Protein AF-A0A7K7SV99-F1 (afdb_monomer)

Mean predicted aligned error: 3.41 Å

Foldseek 3Di:
DWDDDPFWIKDKDFPVVCVVVVHDQADDAAVDNVQAWDGDPTITIGTGTCVDSPHDDDD

Organism: NCBI:txid239371

pLDDT: mean 91.83, std 4.46, range [75.75, 96.94]

Sequence (59 aa):
ALLCLSDYMHVVVSRHFLRYHGYSGWKFTLNDPLCTPNVTSEYVTFDIPYTRCGTVREV

Radius of gyration: 12.26 Å; Cα contacts (8 Å, |Δi|>4): 90; chains: 1; bounding box: 29×17×32 Å

Solvent-accessible surface area (backbone atoms only — not comparable to full-atom values): 3649 Å² total; per-residue (Å²): 90,78,44,82,56,99,67,33,35,43,38,46,41,52,30,63,61,34,47,76,73,72,41,71,80,80,80,69,69,52,84,25,74,85,48,63,58,52,76,58,93,59,36,40,34,38,82,43,40,67,89,39,53,70,54,80,88,87,135

Secondary structure (DSSP, 8-state):
-EEE-SSEEEEEEEHHHHHHTT--TT----SSTTSPPEE-SSEEEEEEETTSTT-----

InterPro domains:
  IPR001507 Zona pellucida domain [PS51034] (3-59)
  IPR055356 ZP-N domain [PF23344] (4-58)

Structure (mmCIF, N/CA/C/O backbone):
data_AF-A0A7K7SV99-F1
#
_entry.id   AF-A0A7K7SV99-F1
#
loop_
_atom_site.group_PDB
_atom_site.id
_atom_site.type_symbol
_atom_site.label_atom_id
_atom_site.label_alt_id
_atom_site.label_comp_id
_atom_site.label_asym_id
_atom_site.label_entity_id
_atom_site.label_seq_id
_atom_site.pdbx_PDB_ins_code
_atom_site.Cartn_x
_atom_site.Cartn_y
_atom_site.Cartn_z
_atom_site.occupancy
_atom_site.B_iso_or_equiv
_atom_site.auth_seq_id
_atom_site.auth_comp_id
_atom_site.auth_asym_id
_atom_site.auth_atom_id
_atom_site.pdbx_PDB_model_num
ATOM 1 N N . ALA A 1 1 ? -7.182 -4.512 -8.564 1.00 89.50 1 ALA A N 1
ATOM 2 C CA . ALA A 1 1 ? -8.331 -5.164 -7.911 1.00 89.50 1 ALA A CA 1
ATOM 3 C C . ALA A 1 1 ? -8.302 -4.833 -6.427 1.00 89.50 1 ALA A C 1
ATOM 5 O O . ALA A 1 1 ? -7.212 -4.699 -5.878 1.00 89.50 1 ALA A O 1
ATOM 6 N N . LEU A 1 2 ? -9.472 -4.673 -5.814 1.00 94.38 2 LEU A N 1
ATOM 7 C CA . LEU A 1 2 ? -9.634 -4.443 -4.380 1.00 94.38 2 LEU A CA 1
ATOM 8 C C . LEU A 1 2 ? -10.524 -5.556 -3.831 1.00 94.38 2 LEU A C 1
ATOM 10 O O . LEU A 1 2 ? -11.583 -5.819 -4.401 1.00 94.38 2 LEU A O 1
ATOM 14 N N . LEU A 1 3 ? -10.091 -6.190 -2.749 1.00 96.94 3 LEU A N 1
ATOM 15 C CA . LEU A 1 3 ? -10.857 -7.194 -2.027 1.00 96.94 3 LEU A CA 1
ATOM 16 C C . LEU A 1 3 ? -10.999 -6.752 -0.569 1.00 96.94 3 LEU A C 1
ATOM 18 O O . LEU A 1 3 ? -10.006 -6.425 0.077 1.00 96.94 3 LEU A O 1
ATOM 22 N N . CYS A 1 4 ? -12.225 -6.761 -0.053 1.00 95.88 4 CYS A N 1
ATOM 23 C CA . CYS A 1 4 ? -12.512 -6.469 1.349 1.00 95.88 4 CYS A CA 1
ATOM 24 C C . CYS A 1 4 ? -12.681 -7.788 2.103 1.00 95.88 4 CYS A C 1
ATOM 26 O O . CYS A 1 4 ? -13.621 -8.536 1.831 1.00 95.88 4 CYS A O 1
ATOM 28 N N . LEU A 1 5 ? -11.755 -8.076 3.014 1.00 96.00 5 LEU A N 1
ATOM 29 C CA . LEU A 1 5 ? -11.822 -9.223 3.918 1.00 96.00 5 LEU A CA 1
ATOM 30 C C . LEU A 1 5 ? -12.331 -8.755 5.289 1.00 96.00 5 LEU A C 1
ATOM 32 O O . LEU A 1 5 ? -12.634 -7.581 5.472 1.00 96.00 5 LEU A O 1
ATOM 36 N N . SER A 1 6 ? -12.459 -9.664 6.256 1.00 96.19 6 SER A N 1
ATOM 37 C CA . SER A 1 6 ? -12.970 -9.335 7.597 1.00 96.19 6 SER A CA 1
ATOM 38 C C . SER A 1 6 ? -12.140 -8.269 8.314 1.00 96.19 6 SER A C 1
ATOM 40 O O . SER A 1 6 ? -12.701 -7.360 8.920 1.00 96.19 6 SER A O 1
ATOM 42 N N . ASP A 1 7 ? -10.811 -8.364 8.220 1.00 94.88 7 ASP A N 1
ATOM 43 C CA . ASP A 1 7 ? -9.895 -7.614 9.093 1.00 94.88 7 ASP A CA 1
ATOM 44 C C . ASP A 1 7 ? -8.999 -6.618 8.339 1.00 94.88 7 ASP A C 1
ATOM 46 O O . ASP A 1 7 ? -8.375 -5.738 8.941 1.00 94.88 7 ASP A O 1
ATOM 50 N N . TYR A 1 8 ? -8.931 -6.739 7.012 1.00 95.62 8 TYR A N 1
ATOM 51 C CA . TYR A 1 8 ? -8.101 -5.900 6.156 1.00 95.62 8 TYR A CA 1
ATOM 52 C C . TYR A 1 8 ? -8.629 -5.844 4.719 1.00 95.62 8 TYR A C 1
ATOM 54 O O . TYR A 1 8 ? -9.415 -6.683 4.275 1.00 95.62 8 TYR A O 1
ATOM 62 N N . MET A 1 9 ? -8.154 -4.854 3.970 1.00 96.06 9 MET A N 1
ATOM 63 C CA . MET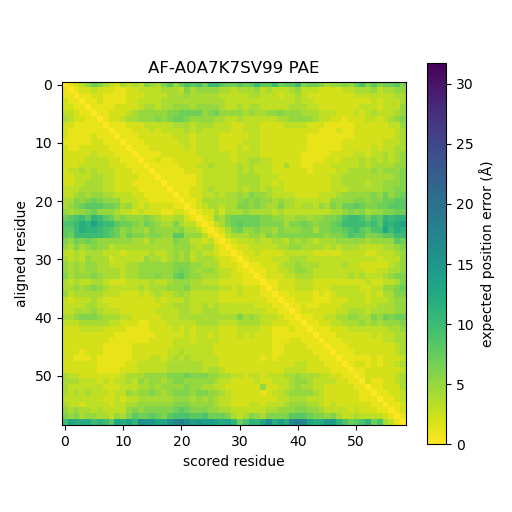 A 1 9 ? -8.341 -4.768 2.525 1.00 96.06 9 MET A CA 1
ATOM 64 C C . MET A 1 9 ? -7.101 -5.293 1.813 1.00 96.06 9 MET A C 1
ATOM 66 O O . MET A 1 9 ? -5.987 -4.873 2.122 1.00 96.06 9 MET A O 1
ATOM 70 N N . HIS A 1 10 ? -7.300 -6.160 0.828 1.00 96.44 10 HIS A N 1
ATOM 71 C CA . HIS A 1 10 ? -6.245 -6.635 -0.054 1.00 96.44 10 HIS A CA 1
ATOM 72 C C . HIS A 1 10 ? -6.311 -5.884 -1.388 1.00 96.44 10 HIS A C 1
ATOM 74 O O . HIS A 1 10 ? -7.305 -5.953 -2.121 1.00 96.44 10 HIS A O 1
ATOM 80 N N . VAL A 1 11 ? -5.251 -5.146 -1.707 1.00 95.81 11 VAL A N 1
ATOM 81 C CA . VAL A 1 11 ? -5.136 -4.344 -2.929 1.00 95.81 11 VAL A CA 1
ATOM 82 C C . VAL A 1 11 ? -4.098 -4.975 -3.840 1.00 95.81 11 VAL A C 1
ATOM 84 O O . VAL A 1 11 ? -2.962 -5.179 -3.426 1.00 95.81 11 VAL A O 1
ATOM 87 N N . VAL A 1 12 ? -4.457 -5.207 -5.102 1.00 95.38 12 VAL A N 1
ATOM 88 C CA . VAL A 1 12 ? -3.540 -5.699 -6.142 1.00 95.38 12 VAL A CA 1
ATOM 89 C C . VAL A 1 12 ? -3.512 -4.720 -7.306 1.00 95.38 12 VAL A C 1
ATOM 91 O O . VAL A 1 12 ? -4.537 -4.489 -7.959 1.00 95.38 12 VAL A O 1
ATOM 94 N N . VAL A 1 13 ? -2.339 -4.177 -7.613 1.00 93.44 13 VAL A N 1
ATOM 95 C CA . VAL A 1 13 ? -2.121 -3.253 -8.732 1.00 93.44 13 VAL A CA 1
ATOM 96 C C . VAL A 1 13 ? -1.152 -3.882 -9.728 1.00 93.44 13 VAL A C 1
ATOM 98 O O . VAL A 1 13 ? -0.071 -4.324 -9.353 1.00 93.44 13 VAL A O 1
ATOM 101 N N . SER A 1 14 ? -1.520 -3.926 -11.011 1.00 93.62 14 SER A N 1
ATOM 102 C CA . SER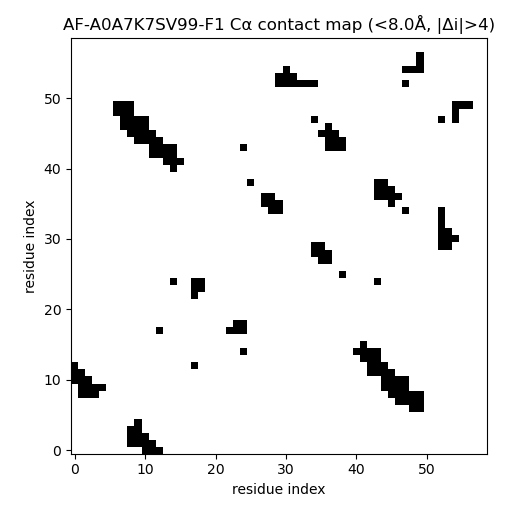 A 1 14 ? -0.630 -4.438 -12.059 1.00 93.62 14 SER A CA 1
ATOM 103 C C . SER A 1 14 ? 0.493 -3.446 -12.354 1.00 93.62 14 SER A C 1
ATOM 105 O O . SER A 1 14 ? 0.247 -2.273 -12.644 1.00 93.62 14 SER A O 1
ATOM 107 N N . ARG A 1 15 ? 1.736 -3.929 -12.365 1.00 92.06 15 ARG A N 1
ATOM 108 C CA . ARG A 1 15 ? 2.907 -3.138 -12.766 1.00 92.06 15 ARG A CA 1
ATOM 109 C C . ARG A 1 15 ? 2.899 -2.812 -14.250 1.00 92.06 15 ARG A C 1
ATOM 111 O O . ARG A 1 15 ? 3.392 -1.755 -14.633 1.00 92.06 15 ARG A O 1
ATOM 118 N N . HIS A 1 16 ? 2.299 -3.670 -15.073 1.00 93.00 16 HIS A N 1
ATOM 119 C CA . HIS A 1 16 ? 2.104 -3.379 -16.489 1.00 93.00 16 HIS A CA 1
ATOM 120 C C . HIS A 1 16 ? 1.196 -2.162 -16.679 1.00 93.00 16 HIS A C 1
ATOM 122 O O . HIS A 1 16 ? 1.559 -1.240 -17.406 1.00 93.00 16 HIS A O 1
ATOM 128 N N . PHE A 1 17 ? 0.064 -2.129 -15.968 1.00 92.25 17 PHE A N 1
ATOM 129 C CA . PHE A 1 17 ? -0.849 -0.986 -15.966 1.00 92.25 17 PHE A CA 1
ATOM 130 C C . PHE A 1 17 ? -0.134 0.296 -15.517 1.00 92.25 17 PHE A C 1
ATOM 132 O O . PHE A 1 17 ? -0.183 1.313 -16.203 1.00 92.25 17 PHE A O 1
ATOM 139 N N . LEU A 1 18 ? 0.617 0.230 -14.416 1.00 90.88 18 LEU A N 1
ATOM 140 C CA . LEU A 1 18 ? 1.385 1.370 -13.909 1.00 90.88 18 LEU A CA 1
ATOM 141 C C . LEU A 1 18 ? 2.402 1.889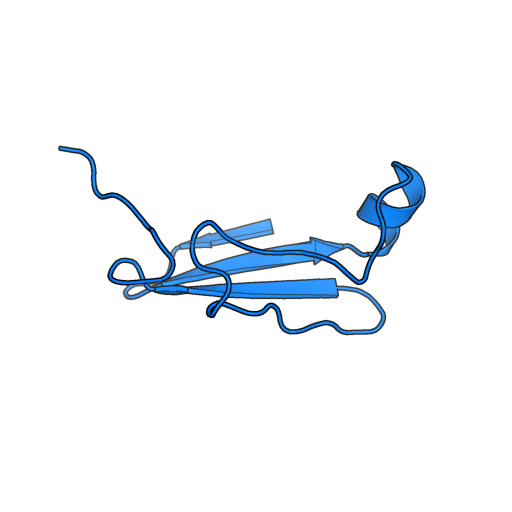 -14.934 1.00 90.88 18 LEU A C 1
ATOM 143 O O . LEU A 1 18 ? 2.439 3.087 -15.207 1.00 90.88 18 LEU A O 1
ATOM 147 N N . ARG A 1 19 ? 3.180 0.988 -15.545 1.00 91.06 19 ARG A N 1
ATOM 148 C CA . ARG A 1 19 ? 4.178 1.342 -16.562 1.00 91.06 19 ARG A CA 1
ATOM 149 C C . ARG A 1 19 ? 3.535 1.960 -17.800 1.00 91.06 19 ARG A C 1
ATOM 151 O O . ARG A 1 19 ? 4.078 2.921 -18.334 1.00 91.06 19 ARG A O 1
ATOM 158 N N . TYR A 1 20 ? 2.398 1.427 -18.241 1.00 93.44 20 TYR A N 1
ATOM 159 C CA . TYR A 1 20 ? 1.654 1.962 -19.382 1.00 93.44 20 TYR A CA 1
ATOM 160 C C . TYR A 1 20 ? 1.228 3.421 -19.155 1.00 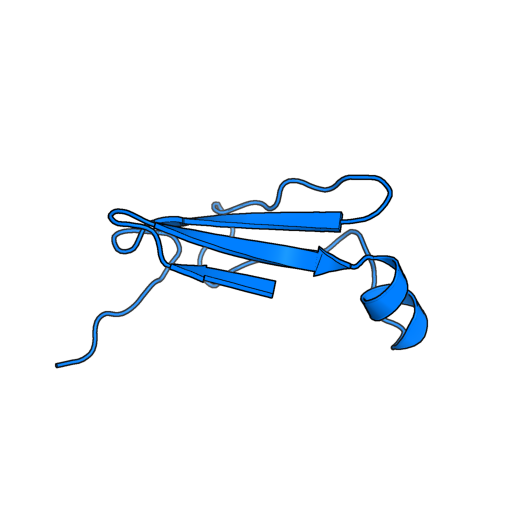93.44 20 TYR A C 1
ATOM 162 O O . TYR A 1 20 ? 1.301 4.236 -20.068 1.00 93.44 20 TYR A O 1
ATOM 170 N N . HIS A 1 21 ? 0.872 3.772 -17.919 1.00 92.62 21 HIS A N 1
ATOM 171 C CA . HIS A 1 21 ? 0.512 5.135 -17.525 1.00 92.62 21 HIS A CA 1
ATOM 172 C C . HIS A 1 21 ? 1.708 6.010 -17.095 1.00 92.62 21 HIS A C 1
ATOM 174 O O . HIS A 1 21 ? 1.510 7.123 -16.614 1.00 92.62 21 HIS A O 1
ATOM 180 N N . GLY A 1 22 ? 2.949 5.538 -17.263 1.00 91.69 22 GLY A N 1
ATOM 181 C CA . GLY A 1 22 ? 4.157 6.299 -16.925 1.00 91.69 22 GLY A CA 1
ATOM 182 C C . GLY A 1 22 ? 4.501 6.342 -15.431 1.00 91.69 22 GLY A C 1
ATOM 183 O O . GLY A 1 22 ? 5.383 7.100 -15.029 1.00 91.69 22 GLY A O 1
ATOM 184 N N . TYR A 1 23 ? 3.848 5.527 -14.598 1.00 90.00 23 TYR A N 1
ATOM 185 C CA . TYR A 1 23 ? 4.147 5.437 -13.170 1.00 90.00 23 TYR A CA 1
ATOM 186 C C . TYR A 1 23 ? 5.311 4.481 -12.881 1.00 90.00 23 TYR A C 1
ATOM 188 O O . TYR A 1 23 ? 5.468 3.428 -13.505 1.00 90.00 23 TYR A O 1
ATOM 196 N N . SER A 1 24 ? 6.118 4.825 -11.873 1.00 81.81 24 SER A N 1
ATOM 197 C CA . SER A 1 24 ? 7.194 3.961 -11.381 1.00 81.81 24 SER A CA 1
ATOM 198 C C . SER A 1 24 ? 6.616 2.752 -10.656 1.00 81.81 24 SER A C 1
ATOM 200 O O . SER A 1 24 ? 5.938 2.900 -9.649 1.00 81.81 24 SER A O 1
ATOM 202 N N . GLY A 1 25 ? 6.952 1.545 -11.107 1.00 77.75 25 GLY A N 1
ATOM 203 C CA . GLY A 1 25 ? 6.511 0.294 -10.487 1.00 77.75 25 GLY A CA 1
ATOM 204 C C . GLY A 1 25 ? 7.194 -0.063 -9.156 1.00 77.75 25 GLY A C 1
ATOM 205 O O . GLY A 1 25 ? 7.154 -1.239 -8.808 1.00 77.75 25 GLY A O 1
ATOM 206 N N . TRP A 1 26 ? 7.848 0.885 -8.470 1.00 75.75 26 TRP A N 1
ATOM 207 C CA . TRP A 1 26 ? 8.695 0.626 -7.289 1.00 75.75 26 TRP A CA 1
ATOM 208 C C . TRP A 1 26 ? 8.469 1.560 -6.094 1.00 75.75 26 TRP A C 1
ATOM 210 O O . TRP A 1 26 ? 8.874 1.220 -4.987 1.00 75.75 26 TRP A O 1
ATOM 220 N N . LYS A 1 27 ? 7.867 2.740 -6.287 1.00 79.62 27 LYS A N 1
ATOM 221 C CA . LYS A 1 27 ? 7.660 3.722 -5.211 1.00 79.62 27 LYS 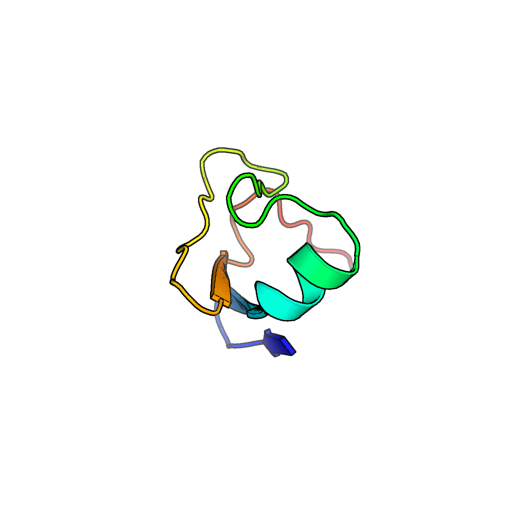A CA 1
ATOM 222 C C . LYS A 1 27 ? 6.169 3.927 -4.980 1.00 79.62 27 LYS A C 1
ATOM 224 O O . LYS A 1 27 ? 5.564 4.786 -5.611 1.00 79.62 27 LYS A O 1
ATOM 229 N N . PHE A 1 28 ? 5.609 3.137 -4.068 1.00 84.75 28 PHE A N 1
ATOM 230 C CA . PHE A 1 28 ? 4.231 3.274 -3.607 1.00 84.75 28 PHE A CA 1
ATOM 231 C C . PHE A 1 28 ? 4.209 3.318 -2.087 1.00 84.75 28 PHE A C 1
ATOM 233 O O . PHE A 1 28 ? 4.854 2.501 -1.434 1.00 84.75 28 PHE A O 1
ATOM 240 N N . THR A 1 29 ? 3.465 4.270 -1.543 1.00 88.56 29 THR A N 1
ATOM 241 C CA . THR A 1 29 ? 3.285 4.457 -0.104 1.00 88.56 29 THR A CA 1
ATOM 242 C C . THR A 1 29 ? 1.814 4.702 0.176 1.00 88.56 29 THR A C 1
ATOM 244 O O . THR A 1 29 ? 1.123 5.325 -0.632 1.00 88.56 29 THR A O 1
ATOM 247 N N . LEU A 1 30 ? 1.345 4.220 1.321 1.00 90.81 30 LEU A N 1
ATOM 248 C CA . LEU A 1 30 ? 0.050 4.609 1.870 1.00 90.81 30 LEU A CA 1
ATOM 249 C C . LEU A 1 30 ? 0.209 5.876 2.723 1.00 90.81 30 LEU A C 1
ATOM 251 O O . LEU A 1 30 ? 1.298 6.447 2.802 1.00 90.81 30 LEU A O 1
ATOM 255 N N . ASN A 1 31 ? -0.880 6.308 3.363 1.00 92.19 31 ASN A N 1
ATOM 256 C CA . ASN A 1 31 ? -0.862 7.436 4.300 1.00 92.19 31 ASN A CA 1
ATOM 257 C C . AS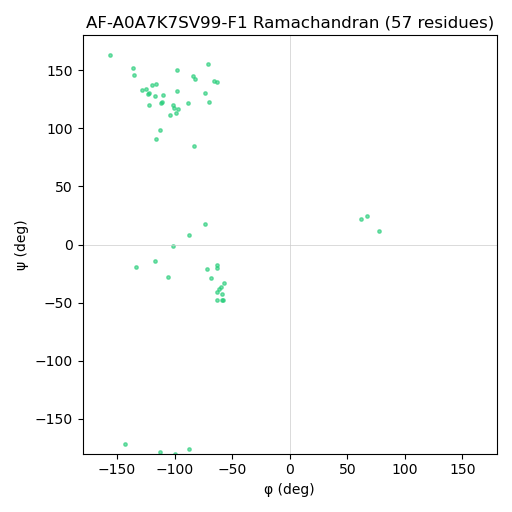N A 1 31 ? 0.139 7.218 5.445 1.00 92.19 31 ASN A C 1
ATOM 259 O O . ASN A 1 31 ? 0.745 8.171 5.924 1.00 92.19 31 ASN A O 1
ATOM 263 N N . ASP A 1 32 ? 0.325 5.963 5.859 1.00 92.50 32 ASP A N 1
ATOM 264 C CA . ASP A 1 32 ? 1.405 5.550 6.750 1.00 92.50 32 ASP A CA 1
ATOM 265 C C . ASP A 1 32 ? 2.581 4.971 5.933 1.00 92.50 32 ASP A C 1
ATOM 267 O O . ASP A 1 32 ? 2.420 3.918 5.300 1.00 92.50 32 ASP A O 1
ATOM 271 N N . PRO A 1 33 ? 3.773 5.599 5.953 1.00 89.38 33 PRO A N 1
ATOM 272 C CA . PRO A 1 33 ? 4.958 5.099 5.256 1.00 89.38 33 PRO A CA 1
ATOM 273 C C . PRO A 1 33 ? 5.465 3.747 5.771 1.00 89.38 33 PRO A C 1
ATOM 275 O O . PRO A 1 33 ? 6.200 3.067 5.055 1.00 89.38 33 PRO A O 1
ATOM 278 N N . LEU A 1 34 ? 5.100 3.357 6.999 1.00 89.12 34 LEU A N 1
ATOM 279 C CA . LEU A 1 34 ? 5.459 2.053 7.563 1.00 89.12 34 LEU A CA 1
ATOM 280 C C . LEU A 1 34 ? 4.674 0.912 6.909 1.00 89.12 34 LEU A C 1
ATOM 282 O O . LEU A 1 34 ? 5.118 -0.236 6.948 1.00 89.12 34 LEU A O 1
ATOM 286 N N . CYS A 1 35 ? 3.535 1.213 6.281 1.00 90.38 35 CYS A N 1
ATOM 287 C CA . CYS A 1 35 ? 2.775 0.238 5.514 1.00 90.38 35 CYS A CA 1
ATOM 288 C C . CYS A 1 35 ? 3.346 0.120 4.103 1.00 90.38 35 CYS A C 1
ATOM 290 O O . CYS A 1 35 ? 2.901 0.771 3.151 1.00 90.38 35 CYS A O 1
ATOM 292 N N . THR A 1 36 ? 4.376 -0.713 3.994 1.00 90.94 36 THR A N 1
ATOM 293 C CA . THR A 1 36 ? 5.088 -0.960 2.747 1.00 90.94 36 THR A CA 1
ATOM 294 C C . THR A 1 36 ? 4.357 -1.986 1.877 1.00 90.94 36 THR A C 1
ATOM 296 O O . THR A 1 36 ? 3.798 -2.960 2.386 1.00 90.94 36 THR A O 1
ATOM 299 N N . PRO A 1 37 ? 4.348 -1.798 0.547 1.00 93.12 37 PRO A N 1
ATOM 300 C CA . PRO A 1 37 ? 3.831 -2.808 -0.362 1.00 93.12 37 PRO A CA 1
ATOM 301 C C . PRO A 1 37 ? 4.752 -4.021 -0.432 1.00 93.12 37 PRO A C 1
ATOM 303 O O . PRO A 1 37 ? 5.975 -3.908 -0.328 1.00 93.12 37 PRO A O 1
ATOM 306 N N . ASN A 1 38 ? 4.167 -5.157 -0.793 1.00 93.31 38 ASN A N 1
ATOM 307 C CA . ASN A 1 38 ? 4.913 -6.258 -1.379 1.00 93.31 38 ASN A CA 1
ATOM 308 C C . ASN A 1 38 ? 4.968 -6.064 -2.906 1.00 93.31 38 ASN A C 1
ATOM 310 O O . ASN A 1 38 ? 3.937 -5.924 -3.567 1.00 93.31 38 ASN A O 1
ATOM 314 N N . VAL A 1 39 ? 6.178 -5.992 -3.462 1.00 91.44 39 VAL A N 1
ATOM 315 C CA . VAL A 1 39 ? 6.418 -5.714 -4.883 1.00 91.44 39 VAL A CA 1
ATOM 316 C C . VAL A 1 39 ? 6.988 -6.956 -5.555 1.00 91.44 39 VAL A C 1
ATOM 318 O O . VAL A 1 39 ? 8.061 -7.436 -5.201 1.00 91.44 39 VAL A O 1
ATOM 321 N N . THR A 1 40 ? 6.287 -7.435 -6.579 1.00 91.50 40 THR A N 1
ATOM 322 C CA . THR A 1 40 ? 6.688 -8.573 -7.418 1.00 91.50 40 THR A CA 1
ATOM 323 C C . THR A 1 40 ? 7.003 -8.112 -8.847 1.00 91.50 40 THR A C 1
ATOM 325 O O . THR A 1 40 ? 6.943 -6.920 -9.162 1.00 91.50 40 THR A O 1
ATOM 328 N N . SER A 1 41 ? 7.358 -9.029 -9.754 1.00 90.25 41 SER A N 1
ATOM 329 C CA . SER A 1 41 ? 7.594 -8.685 -11.165 1.00 90.25 41 SER A CA 1
ATOM 330 C C . SER A 1 41 ? 6.345 -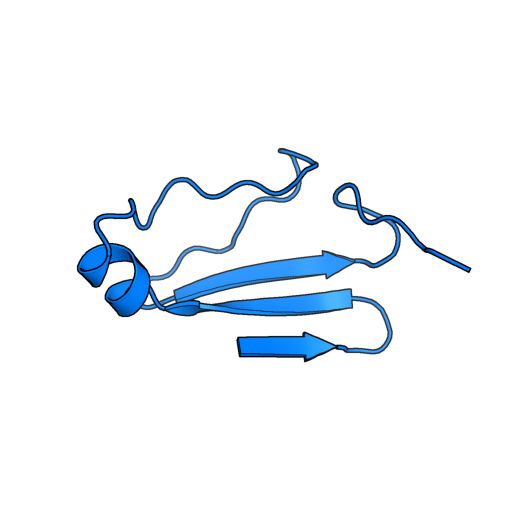8.112 -11.844 1.00 90.25 41 SER A C 1
ATOM 332 O O . SER A 1 41 ? 6.456 -7.134 -12.579 1.00 90.25 41 SER A O 1
ATOM 334 N N . GLU A 1 42 ? 5.167 -8.648 -11.523 1.00 93.31 42 GLU A N 1
ATOM 335 C CA . GLU A 1 42 ? 3.907 -8.325 -12.205 1.00 93.31 42 GLU A CA 1
ATOM 336 C C . GLU A 1 42 ? 2.977 -7.421 -11.391 1.00 93.31 42 GLU A C 1
ATOM 338 O O . GLU A 1 42 ? 2.198 -6.656 -11.967 1.00 93.31 42 GLU A O 1
ATOM 343 N N . TYR A 1 43 ? 3.060 -7.470 -10.059 1.00 94.31 43 TYR A N 1
ATOM 344 C CA . TYR A 1 43 ? 2.084 -6.829 -9.180 1.00 94.31 43 TYR A CA 1
ATOM 345 C C . TYR A 1 43 ? 2.724 -6.076 -8.020 1.00 94.31 43 TYR A C 1
ATOM 347 O O . TYR A 1 43 ? 3.789 -6.436 -7.518 1.00 94.31 43 TYR A O 1
ATOM 355 N N . VAL A 1 44 ? 2.015 -5.047 -7.574 1.00 94.06 44 VAL A N 1
ATOM 356 C CA . VAL A 1 44 ? 2.213 -4.371 -6.295 1.00 94.06 44 VAL A CA 1
ATOM 357 C C . VAL A 1 44 ? 1.004 -4.696 -5.438 1.00 94.06 44 VAL A C 1
ATOM 359 O O . VAL A 1 44 ? -0.130 -4.433 -5.846 1.00 94.06 44 VAL A O 1
ATOM 362 N N . THR A 1 45 ? 1.247 -5.285 -4.276 1.00 95.00 45 THR A N 1
ATOM 363 C CA . THR A 1 45 ? 0.202 -5.744 -3.364 1.00 95.00 45 THR A CA 1
ATOM 364 C C . THR A 1 45 ? 0.297 -5.058 -2.013 1.00 95.00 45 THR A C 1
ATOM 366 O O . THR A 1 45 ? 1.394 -4.923 -1.469 1.00 95.00 45 THR A O 1
ATOM 369 N N . PHE A 1 46 ? -0.851 -4.660 -1.472 1.00 95.56 46 PHE A N 1
AT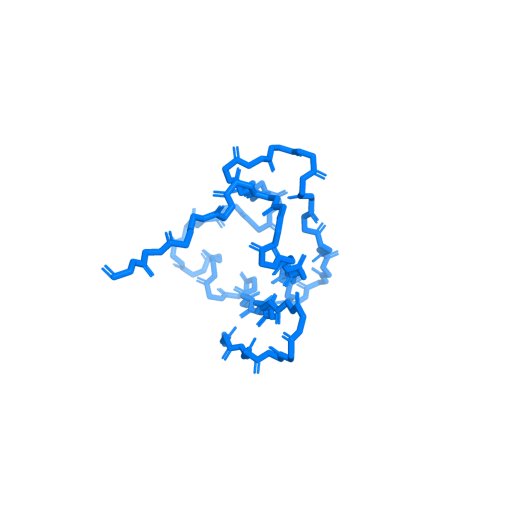OM 370 C CA . PHE A 1 46 ? -0.981 -4.123 -0.120 1.00 95.56 46 PHE A CA 1
ATOM 371 C C . PHE A 1 46 ? -2.019 -4.916 0.661 1.00 95.56 46 PHE A C 1
ATOM 373 O O . PHE A 1 46 ? -3.135 -5.102 0.180 1.00 95.56 46 PHE A O 1
ATOM 380 N N . ASP A 1 47 ? -1.667 -5.279 1.888 1.00 95.00 47 ASP A N 1
ATOM 381 C CA . ASP A 1 47 ? -2.614 -5.721 2.904 1.00 95.00 47 ASP A CA 1
ATOM 382 C C . ASP A 1 47 ? -2.793 -4.568 3.890 1.00 95.00 47 ASP A C 1
ATOM 384 O O . ASP A 1 47 ? -1.850 -4.179 4.578 1.00 95.00 47 ASP A O 1
ATOM 388 N N . ILE A 1 48 ? -3.981 -3.965 3.896 1.00 95.75 48 ILE A N 1
ATOM 389 C CA . ILE A 1 48 ? -4.276 -2.724 4.618 1.00 95.75 48 ILE A CA 1
ATOM 390 C C . ILE A 1 48 ? -5.258 -3.034 5.753 1.00 95.75 48 ILE A C 1
ATOM 392 O O . ILE A 1 48 ? -6.462 -3.133 5.498 1.00 95.75 48 ILE A O 1
ATOM 396 N N . PRO A 1 49 ? -4.791 -3.201 7.003 1.00 95.25 49 PRO A N 1
ATOM 397 C CA . PRO A 1 49 ? -5.671 -3.427 8.143 1.00 95.25 49 PRO A CA 1
ATOM 398 C C . PRO A 1 49 ? -6.589 -2.230 8.369 1.00 95.25 49 PRO A C 1
ATOM 400 O O . PRO A 1 49 ? -6.131 -1.090 8.326 1.00 95.25 49 PRO A O 1
ATOM 403 N N . TYR A 1 50 ? -7.857 -2.470 8.710 1.00 94.19 50 TYR A N 1
ATOM 404 C CA . TYR A 1 50 ? -8.817 -1.383 8.964 1.00 94.19 50 TYR A CA 1
ATOM 405 C C . TYR A 1 50 ? -8.451 -0.485 10.154 1.00 94.19 50 TYR A C 1
ATOM 407 O O . TYR A 1 50 ? -8.977 0.619 10.285 1.00 94.19 50 TYR A O 1
ATOM 415 N N . THR A 1 51 ? -7.560 -0.954 11.027 1.00 94.19 51 THR A N 1
ATOM 416 C CA . THR A 1 51 ? -7.138 -0.281 12.261 1.00 94.19 51 THR A CA 1
ATOM 417 C C . THR A 1 51 ? -5.780 0.419 12.152 1.00 94.19 51 THR A C 1
ATOM 419 O O . THR A 1 51 ? -5.317 0.984 13.144 1.00 94.19 51 THR A O 1
ATOM 422 N N . ARG A 1 52 ? -5.098 0.353 10.997 1.00 93.31 52 ARG A N 1
ATOM 423 C CA . ARG A 1 52 ? -3.719 0.848 10.809 1.00 93.31 52 ARG A CA 1
ATOM 424 C C . ARG A 1 52 ? -3.531 1.464 9.420 1.00 93.31 52 ARG A C 1
ATOM 426 O O . ARG A 1 52 ? -4.480 1.672 8.686 1.00 93.31 52 ARG A O 1
ATOM 433 N N . CYS A 1 53 ? -2.298 1.794 9.048 1.00 93.38 53 CYS A N 1
ATOM 434 C CA . CYS A 1 53 ? -1.965 2.337 7.729 1.00 93.38 53 CYS A CA 1
ATOM 435 C C . CYS A 1 53 ? -2.615 3.689 7.389 1.00 93.38 53 CYS A C 1
ATOM 437 O O . CYS A 1 53 ? -2.745 4.044 6.216 1.00 93.38 53 CYS A O 1
ATOM 439 N N . GLY A 1 54 ? -3.026 4.442 8.415 1.00 93.38 54 GLY A N 1
ATOM 440 C CA . GLY A 1 54 ? -3.750 5.700 8.249 1.00 93.38 54 GLY A CA 1
ATOM 441 C C . GLY A 1 54 ? -5.151 5.525 7.659 1.00 93.38 54 GLY A C 1
ATOM 442 O O . GLY A 1 54 ? -5.652 6.458 7.029 1.00 93.38 54 GLY A O 1
ATOM 443 N N . THR A 1 55 ? -5.768 4.346 7.813 1.00 94.00 55 THR A N 1
ATOM 444 C CA . THR A 1 55 ? -7.182 4.147 7.484 1.00 94.00 55 THR A CA 1
ATOM 445 C C . THR A 1 55 ? -8.067 4.964 8.419 1.00 94.00 55 THR A C 1
ATOM 447 O O . THR A 1 55 ? -7.814 5.073 9.619 1.00 94.00 55 THR A O 1
ATOM 450 N N . VAL A 1 56 ? -9.132 5.532 7.859 1.00 93.50 56 VAL A N 1
ATOM 451 C CA . VAL A 1 56 ? -10.139 6.298 8.597 1.00 93.50 56 VAL A CA 1
ATOM 452 C C . VAL A 1 56 ? -11.465 5.562 8.486 1.00 93.50 56 VAL A C 1
ATOM 454 O O . VAL A 1 56 ? -11.809 5.045 7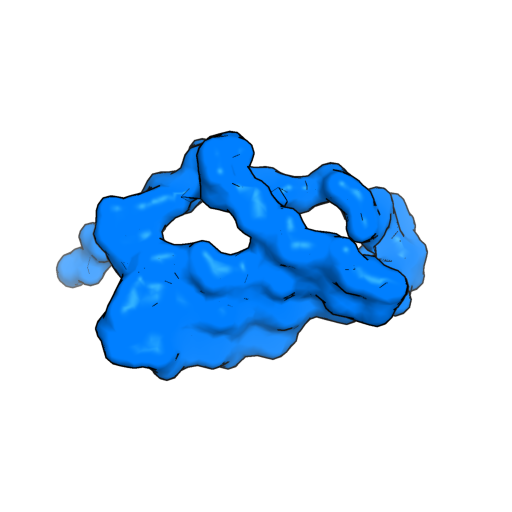.423 1.00 93.50 56 VAL A O 1
ATOM 457 N N . ARG A 1 57 ? -12.198 5.491 9.597 1.00 90.69 57 ARG A N 1
ATOM 458 C CA . ARG A 1 57 ? -13.553 4.948 9.635 1.00 90.69 57 ARG A CA 1
ATOM 459 C C . ARG A 1 57 ? -14.539 6.105 9.666 1.00 90.69 57 ARG A C 1
ATOM 461 O O . ARG A 1 57 ? -14.512 6.899 10.601 1.00 90.69 57 ARG A O 1
ATOM 468 N N . GLU A 1 58 ? -15.402 6.163 8.666 1.00 90.19 58 GLU A N 1
ATOM 469 C CA . GLU A 1 58 ? -16.503 7.123 8.598 1.00 90.19 58 GLU A CA 1
ATOM 470 C C . GLU A 1 58 ? -17.803 6.463 9.078 1.00 90.19 58 GLU A C 1
ATOM 472 O O . GLU A 1 58 ? -17.950 5.237 8.991 1.00 90.19 58 GLU A O 1
ATOM 477 N N . VAL A 1 59 ? -18.696 7.270 9.659 1.00 82.75 59 VAL A N 1
ATOM 478 C CA . VAL A 1 59 ? -19.949 6.848 10.312 1.00 82.75 59 VAL A CA 1
ATOM 479 C C . VAL A 1 59 ? -21.127 7.538 9.648 1.00 82.75 59 VAL A C 1
ATOM 481 O O . VAL A 1 59 ? -21.005 8.759 9.407 1.00 82.75 59 VAL A O 1
#

Nearest PDB structures (foldseek):
  4wrn-assembly1_A  TM=7.061E-01  e=8.751E-02  Escherichia coli O157:H7
  5hzv-assembly1_A  TM=8.376E-01  e=4.308E-01  Escherichia coli K-12
  4yis-assembly1_A  TM=4.639E-01  e=3.064E+00  Cryphonectria parasitica
  5loh-assembly2_B  TM=5.022E-01  e=6.798E+00  Homo sapiens